Protein AF-A0A536S7Z7-F1 (afdb_monomer)

Radius of gyration: 18.06 Å; Cα contacts (8 Å, |Δi|>4): 183; chains: 1; bounding box: 43×33×50 Å

Solvent-accessible surface area (backbone atoms only — not comparable to full-atom values): 8817 Å² total; per-residue (Å²): 105,69,71,64,72,68,42,60,47,74,73,88,85,50,74,39,74,58,98,65,88,82,80,83,69,94,58,90,42,50,72,51,43,51,52,21,54,40,56,20,14,36,53,47,6,50,50,94,92,51,68,38,25,24,25,55,29,30,61,76,46,47,65,63,20,47,52,46,23,54,51,42,47,53,50,39,38,77,73,68,29,58,71,86,63,43,73,59,65,67,63,50,57,60,59,29,69,76,33,80,51,48,23,71,66,28,49,39,49,73,73,48,36,56,72,73,91,54,65,61,54,51,52,52,53,55,30,49,78,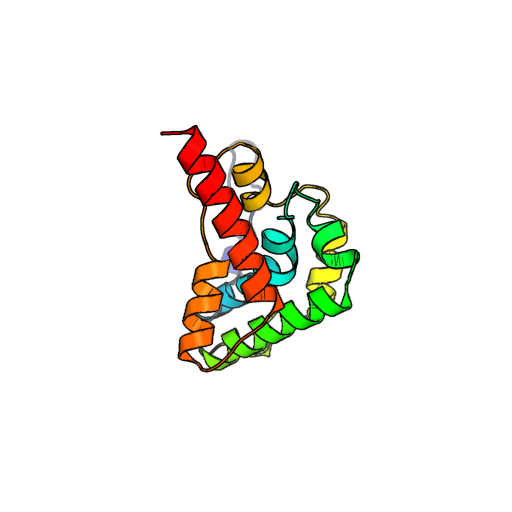71,77,44,85,51,71,68,57,53,51,43,40,52,44,54,50,53,49,31,53,54,22,40,66,72,74,106

Sequence (156 aa):
ESDIEASRFDTGSGKIELPVKLKVHDSIFVPLAKWAMLLAGNYRCVLKDGVRPIKDAVHTDIEASRAVYNWVVKLCVSLGADEKDMVPFEKYANAALSLLTPSSAARALANGAPNIERTDRLVQTIAAQKGMRSDEVDRTVALVDGWLEKNRKKAA

pLDDT: mean 94.6, std 5.61, range [73.81, 98.62]

Foldseek 3Di:
DVVLQVDWDCPVVDTHGDPDDDDDDPDPLLVLLVLLLCLLFQLLQQDQVAGAFSLCSCPVCVVSSQVSSVLSLVLSVVVPDDNVSHDDVVVSNVVSNPRHDHHPLRVCLVVLNLDDDPSLVVSQVSCVVVVHDDPSSVVSNVSSVVSNVVSVVVVD

Mean predicted aligned error: 4.9 Å

Nearest PDB structures (foldseek):
  5ayv-assembly1_A  TM=7.651E-01  e=2.292E-01  Thermococcus kodakarensis KOD1
  5hws-assembly1_D  TM=7.594E-01  e=2.292E-01  Thermococcus kodakarensis KOD1
  8wl1-assembly1_A-2  TM=7.448E-01  e=6.163E-01  Levilactobacillus brevis
  8ix9-assembly1_B  TM=7.420E-01  e=7.995E-01  Pseudomonas aeruginosa
  5iix-assembly1_A  TM=2.594E-01  e=5.210E+00  Equus caballus

Structure (mmCIF, N/CA/C/O backbone):
data_AF-A0A536S7Z7-F1
#
_entry.id   AF-A0A536S7Z7-F1
#
loop_
_atom_site.group_PDB
_atom_site.id
_atom_site.type_symbol
_atom_site.label_atom_id
_atom_site.label_alt_id
_atom_site.label_comp_id
_atom_site.label_asym_id
_atom_site.label_entity_id
_atom_site.label_seq_id
_atom_site.pdbx_PDB_ins_code
_atom_site.Cartn_x
_atom_site.Cartn_y
_atom_site.Cartn_z
_atom_site.occupancy
_atom_site.B_iso_or_equiv
_atom_site.auth_seq_id
_atom_site.auth_comp_id
_atom_site.auth_asym_id
_atom_site.auth_atom_id
_atom_site.pdbx_PDB_model_num
ATOM 1 N N . GLU A 1 1 ? -11.285 0.153 27.023 1.00 73.81 1 GLU A N 1
ATOM 2 C CA . GLU A 1 1 ? -10.699 1.245 26.208 1.00 73.81 1 GLU A CA 1
ATOM 3 C C . GLU A 1 1 ? -10.316 2.449 27.070 1.00 73.81 1 GLU A C 1
ATOM 5 O O . GLU A 1 1 ? -9.175 2.880 26.986 1.00 73.81 1 GLU A O 1
ATOM 10 N N . SER A 1 2 ? -11.190 2.923 27.967 1.00 83.25 2 SER A N 1
ATOM 11 C CA . SER A 1 2 ? -10.923 4.077 28.846 1.00 83.25 2 SER A CA 1
ATOM 12 C C . SER A 1 2 ? -9.632 3.977 29.668 1.00 83.25 2 SER A C 1
ATOM 14 O O . SER A 1 2 ? -8.887 4.949 29.743 1.00 83.25 2 SER A O 1
ATOM 16 N N . ASP A 1 3 ? -9.309 2.802 30.216 1.00 85.06 3 ASP A N 1
ATOM 17 C CA . ASP A 1 3 ? -8.073 2.606 30.995 1.00 85.06 3 ASP A CA 1
ATOM 18 C C . ASP A 1 3 ? -6.805 2.764 30.142 1.00 85.06 3 ASP A C 1
ATOM 20 O O . ASP A 1 3 ? -5.773 3.237 30.616 1.00 85.06 3 ASP A O 1
ATOM 24 N N . ILE A 1 4 ? -6.888 2.402 28.859 1.00 84.56 4 ILE A N 1
ATOM 25 C CA . ILE A 1 4 ? -5.787 2.526 27.900 1.00 84.56 4 ILE A CA 1
ATOM 26 C C . ILE A 1 4 ? -5.572 4.001 27.544 1.00 84.56 4 ILE A C 1
ATOM 28 O O . ILE A 1 4 ? -4.437 4.472 27.548 1.00 84.56 4 ILE A O 1
ATOM 32 N N . GLU A 1 5 ? -6.649 4.748 27.287 1.00 84.25 5 GLU A N 1
ATOM 33 C CA . GLU A 1 5 ? -6.581 6.187 26.984 1.00 84.25 5 GLU A CA 1
ATOM 34 C C . GLU A 1 5 ? -6.158 7.030 28.200 1.00 84.25 5 GLU A C 1
ATOM 36 O O . GLU A 1 5 ? -5.478 8.053 28.065 1.00 84.25 5 GLU A O 1
ATOM 41 N N . ALA A 1 6 ? -6.518 6.591 29.408 1.00 89.62 6 ALA A N 1
ATOM 42 C CA . ALA A 1 6 ? -6.102 7.214 30.661 1.00 89.62 6 ALA A CA 1
ATOM 43 C C . ALA A 1 6 ? -4.648 6.888 31.045 1.00 89.62 6 ALA A C 1
ATOM 45 O O . ALA A 1 6 ? -4.093 7.539 31.934 1.00 89.62 6 ALA A O 1
ATOM 46 N N . SER A 1 7 ? -4.013 5.919 30.377 1.00 90.06 7 SER A N 1
ATOM 47 C CA . SER A 1 7 ? -2.646 5.507 30.683 1.00 90.06 7 SER A CA 1
ATOM 48 C C . SER A 1 7 ? -1.656 6.655 30.480 1.00 90.06 7 SER A C 1
ATOM 50 O O . SER A 1 7 ? -1.735 7.428 29.518 1.00 90.06 7 SER A O 1
ATOM 52 N N . ARG A 1 8 ? -0.724 6.797 31.423 1.00 93.06 8 ARG A N 1
ATOM 53 C CA . ARG A 1 8 ? 0.323 7.821 31.402 1.00 93.06 8 ARG A CA 1
ATOM 54 C C . ARG A 1 8 ? 1.664 7.185 31.716 1.00 93.06 8 ARG A C 1
ATOM 56 O O . ARG A 1 8 ? 1.756 6.355 32.618 1.00 93.06 8 ARG A O 1
ATOM 63 N N . PHE A 1 9 ? 2.696 7.613 30.999 1.00 92.25 9 PHE A N 1
ATOM 64 C CA . PHE A 1 9 ? 4.069 7.192 31.251 1.00 92.25 9 PHE A CA 1
ATOM 65 C C . PHE A 1 9 ? 4.768 8.221 32.138 1.00 92.25 9 PHE A C 1
ATOM 67 O O . PHE A 1 9 ? 4.719 9.415 31.845 1.00 92.25 9 PHE A O 1
ATOM 74 N N . ASP A 1 10 ? 5.383 7.769 33.229 1.00 94.31 10 ASP A N 1
ATOM 75 C CA . ASP A 1 10 ? 6.165 8.626 34.120 1.00 94.31 10 ASP A CA 1
ATOM 76 C C . ASP A 1 10 ? 7.618 8.677 33.640 1.00 94.31 10 ASP A C 1
ATOM 78 O O . ASP A 1 10 ? 8.309 7.659 33.606 1.00 94.31 10 ASP A O 1
ATOM 82 N N . THR A 1 11 ? 8.077 9.861 33.241 1.00 93.31 11 THR A N 1
ATOM 83 C CA . THR A 1 11 ? 9.442 10.082 32.746 1.00 93.31 11 THR A CA 1
ATOM 84 C C . THR A 1 11 ? 10.431 10.437 33.860 1.00 93.31 11 THR A C 1
ATOM 86 O O . THR A 1 11 ? 11.585 10.747 33.568 1.00 93.31 11 THR A O 1
ATOM 89 N N . GLY A 1 12 ? 9.988 10.485 35.122 1.00 93.81 12 GLY A N 1
ATOM 90 C CA . GLY A 1 12 ? 10.738 11.045 36.252 1.00 93.81 12 GLY A CA 1
ATOM 91 C C . GLY A 1 12 ? 10.691 12.579 36.329 1.00 93.81 12 GLY A C 1
ATOM 92 O O . GLY A 1 12 ? 10.947 13.149 37.385 1.00 93.81 12 GLY A O 1
ATOM 93 N N . SER A 1 13 ? 10.317 13.256 35.238 1.00 92.25 13 SER A N 1
ATOM 94 C CA . SER A 1 13 ? 10.054 14.703 35.176 1.00 92.25 13 SER A CA 1
ATOM 95 C C . SER A 1 13 ? 8.560 15.047 35.126 1.00 92.25 13 SER A C 1
ATOM 97 O O . SER A 1 13 ? 8.194 16.220 35.198 1.00 92.25 13 SER A O 1
ATOM 99 N N . GLY A 1 14 ? 7.695 14.039 35.003 1.00 93.44 14 GLY A N 1
ATOM 100 C CA . GLY A 1 14 ? 6.248 14.190 34.951 1.00 93.44 14 GLY A CA 1
ATOM 101 C C . GLY A 1 14 ? 5.567 13.030 34.228 1.00 93.44 14 GLY A C 1
ATOM 102 O O . GLY A 1 14 ? 6.205 12.195 33.589 1.00 93.44 14 GLY A O 1
ATOM 103 N N . LYS A 1 15 ? 4.236 12.991 34.321 1.00 95.19 15 LYS A N 1
ATOM 104 C CA . LYS A 1 15 ? 3.407 12.013 33.610 1.00 95.19 15 LYS A CA 1
ATOM 105 C C . LYS A 1 15 ? 2.996 12.564 32.247 1.00 95.19 15 LYS A C 1
ATOM 107 O O . LYS A 1 15 ? 2.335 13.598 32.185 1.00 95.19 15 LYS A O 1
ATOM 112 N N . ILE A 1 16 ? 3.340 11.856 31.175 1.00 92.88 16 ILE A N 1
ATOM 113 C CA . ILE A 1 16 ? 2.983 12.212 29.794 1.00 92.88 16 ILE A CA 1
ATOM 114 C C . ILE A 1 16 ? 1.955 11.238 29.209 1.00 92.88 16 ILE A C 1
ATOM 116 O O . ILE A 1 16 ? 1.836 10.095 29.656 1.00 92.88 16 ILE A O 1
ATOM 120 N N . GLU A 1 17 ? 1.200 11.688 28.204 1.00 91.12 17 GLU A N 1
ATOM 121 C CA . GLU A 1 17 ? 0.389 10.796 27.366 1.00 91.12 17 GLU A CA 1
ATOM 122 C C . GLU A 1 17 ? 1.302 9.841 26.586 1.00 91.12 17 GLU A C 1
ATOM 124 O O . GLU A 1 17 ? 2.412 10.208 26.188 1.00 91.12 17 GLU A O 1
ATOM 129 N N . LEU A 1 18 ? 0.847 8.606 26.370 1.00 88.12 18 LEU A N 1
ATOM 130 C CA . LEU A 1 18 ? 1.566 7.680 25.505 1.00 88.12 18 LEU A CA 1
ATOM 131 C C . LEU A 1 18 ? 1.600 8.237 24.071 1.00 88.12 18 LEU A C 1
ATOM 133 O O . LEU A 1 18 ? 0.571 8.687 23.568 1.00 88.12 18 LEU A O 1
ATOM 137 N N . PRO A 1 19 ? 2.737 8.152 23.354 1.00 84.38 19 PRO A N 1
ATOM 138 C CA . PRO A 1 19 ? 2.861 8.680 21.992 1.00 84.38 19 PRO A CA 1
ATOM 139 C C . PRO A 1 19 ? 2.111 7.834 20.944 1.00 84.38 19 PRO A C 1
ATOM 141 O O . PRO A 1 19 ? 2.327 7.982 19.742 1.00 84.38 19 PRO A O 1
A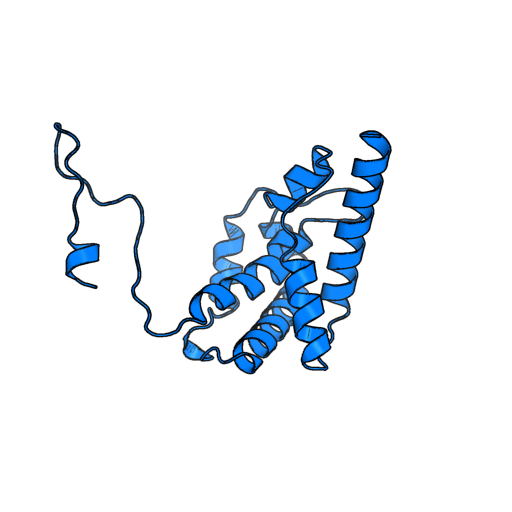TOM 144 N N . VAL A 1 20 ? 1.253 6.914 21.387 1.00 83.19 20 VAL A N 1
ATOM 145 C CA . VAL A 1 20 ? 0.486 5.992 20.556 1.00 83.19 20 VAL A CA 1
ATOM 146 C C . VAL A 1 20 ? -0.942 5.901 21.078 1.00 83.19 20 VAL A C 1
ATOM 148 O O . VAL A 1 20 ? -1.175 5.817 22.281 1.00 83.19 20 VAL A O 1
ATOM 151 N N . LYS A 1 21 ? -1.905 5.870 20.154 1.00 78.62 21 LYS A N 1
ATOM 152 C CA . LYS A 1 21 ? -3.305 5.584 20.470 1.00 78.62 21 LYS A CA 1
ATOM 153 C C . LYS A 1 21 ? -3.566 4.111 20.220 1.00 78.62 21 LYS A C 1
ATOM 155 O O . LYS A 1 21 ? -3.539 3.660 19.077 1.00 78.62 21 LYS A O 1
ATOM 160 N N . LEU A 1 22 ? -3.802 3.371 21.291 1.00 81.94 22 LEU A N 1
ATOM 161 C CA . LEU A 1 22 ? -4.197 1.973 21.221 1.00 81.94 22 LEU A CA 1
ATOM 162 C C . LEU A 1 22 ? -5.724 1.910 21.164 1.00 81.94 22 LEU A C 1
ATOM 164 O O . LEU A 1 22 ? -6.405 2.410 22.056 1.00 81.94 22 LEU A O 1
ATOM 168 N N . LYS A 1 23 ? -6.249 1.317 20.093 1.00 79.00 23 LYS A N 1
ATOM 169 C CA . LYS A 1 23 ? -7.683 1.123 19.880 1.00 79.00 23 LYS A CA 1
ATOM 170 C C . LYS A 1 23 ? -8.012 -0.356 19.982 1.00 79.00 23 LYS A C 1
ATOM 172 O O . LYS A 1 23 ? -7.350 -1.180 19.353 1.00 79.00 23 LYS A O 1
ATOM 177 N N . VAL A 1 24 ? -8.989 -0.678 20.827 1.00 83.12 24 VAL A N 1
ATOM 178 C CA . VAL A 1 24 ? -9.448 -2.054 21.032 1.00 83.12 24 VAL A CA 1
ATOM 179 C C . VAL A 1 24 ? -10.534 -2.337 20.010 1.00 83.12 24 VAL A C 1
ATOM 181 O O . VAL A 1 24 ? -11.465 -1.551 19.863 1.00 83.12 24 VAL A O 1
ATOM 184 N N . HIS A 1 25 ? -10.397 -3.452 19.304 1.00 78.69 25 HIS A N 1
ATOM 185 C CA . HIS A 1 25 ? -11.365 -3.901 18.319 1.00 78.69 25 HIS A CA 1
ATOM 186 C C . HIS A 1 25 ? -11.666 -5.379 18.547 1.00 78.69 25 HIS A C 1
ATOM 188 O O . HIS A 1 25 ? -10.743 -6.167 18.746 1.00 78.69 25 HIS A O 1
ATOM 194 N N . ASP A 1 26 ? -12.943 -5.749 18.465 1.00 80.81 26 ASP A N 1
ATOM 195 C CA . ASP A 1 26 ? -13.381 -7.147 18.590 1.00 80.81 26 ASP A CA 1
ATOM 196 C C . ASP A 1 26 ? -13.109 -7.956 17.309 1.00 80.81 26 ASP A C 1
ATOM 198 O O . ASP A 1 26 ? -13.033 -9.183 17.324 1.00 80.81 26 ASP A O 1
ATOM 202 N N . SER A 1 27 ? -12.947 -7.263 16.179 1.00 81.94 27 SER A N 1
ATOM 203 C CA . SER A 1 27 ? -12.713 -7.856 14.866 1.00 81.94 27 SER A CA 1
ATOM 204 C C . SER A 1 27 ? -11.223 -8.105 14.621 1.00 81.94 27 SER A C 1
ATOM 206 O O . SER A 1 27 ? -10.402 -7.185 14.622 1.00 81.94 27 SER A O 1
ATOM 208 N N . ILE A 1 28 ? -10.870 -9.358 14.319 1.00 84.56 28 ILE A N 1
ATOM 209 C CA . ILE A 1 28 ? -9.507 -9.744 13.910 1.00 84.56 28 ILE A CA 1
ATOM 210 C C . ILE A 1 28 ? -9.129 -9.213 12.520 1.00 84.56 28 ILE A C 1
ATOM 212 O O . ILE A 1 28 ? -7.968 -9.287 12.120 1.00 84.56 28 ILE A O 1
ATOM 216 N N . PHE A 1 29 ? -10.105 -8.695 11.770 1.00 84.25 29 PHE A N 1
ATOM 217 C CA . PHE A 1 29 ? -9.940 -8.250 10.390 1.00 84.25 29 PHE A CA 1
ATOM 218 C C . PHE A 1 29 ? -9.625 -6.757 10.269 1.00 84.25 29 PHE A C 1
ATOM 220 O O . PHE A 1 29 ? -9.290 -6.300 9.179 1.00 84.25 29 PHE A O 1
ATOM 227 N N . VAL A 1 30 ? -9.646 -5.998 11.371 1.00 79.81 30 VAL A N 1
ATOM 228 C CA . VAL A 1 30 ? -9.288 -4.566 11.380 1.00 79.81 30 VAL A CA 1
ATOM 229 C C . VAL A 1 30 ? -7.913 -4.280 10.757 1.00 79.81 30 VAL A C 1
ATOM 231 O O . VAL A 1 30 ? -7.806 -3.326 9.981 1.00 79.81 30 VAL A O 1
ATOM 234 N N . PRO A 1 31 ? -6.857 -5.096 10.973 1.00 83.56 31 PRO A N 1
ATOM 235 C CA . PRO A 1 31 ? -5.581 -4.893 10.287 1.00 83.56 31 PRO A CA 1
ATOM 236 C C . PRO A 1 31 ? -5.681 -4.946 8.751 1.00 83.56 31 PRO A C 1
ATOM 238 O O . PRO A 1 31 ? -4.880 -4.300 8.069 1.00 83.56 31 PRO A O 1
ATOM 241 N N . LEU A 1 32 ? -6.677 -5.645 8.188 1.00 85.81 32 LEU A N 1
ATOM 242 C CA . LEU A 1 32 ? -6.887 -5.727 6.737 1.00 85.81 32 LEU A CA 1
ATOM 243 C C . LEU A 1 32 ? -7.309 -4.386 6.123 1.00 85.81 32 LEU A C 1
ATOM 245 O O . LEU A 1 32 ? -7.050 -4.156 4.940 1.00 85.81 32 LEU A O 1
ATOM 249 N N . ALA A 1 33 ? -7.867 -3.455 6.906 1.00 81.81 33 ALA A N 1
ATOM 250 C CA . ALA A 1 33 ? -8.156 -2.097 6.438 1.00 81.81 33 ALA A CA 1
ATOM 251 C C . ALA A 1 33 ? -6.897 -1.387 5.911 1.00 81.81 33 ALA A C 1
ATOM 253 O O . ALA A 1 33 ? -6.965 -0.534 5.020 1.00 81.81 33 ALA A O 1
ATOM 254 N N . LYS A 1 34 ? -5.715 -1.781 6.408 1.00 91.00 34 LYS A N 1
ATOM 255 C CA . LYS A 1 34 ? -4.445 -1.213 5.965 1.00 91.00 34 LYS A CA 1
ATOM 256 C C . LYS A 1 34 ? -4.063 -1.635 4.547 1.00 91.00 34 LYS A C 1
ATOM 258 O O . LYS A 1 34 ? -3.396 -0.859 3.861 1.00 91.00 34 LYS A O 1
ATOM 263 N N . TRP A 1 35 ? -4.496 -2.811 4.082 1.00 96.44 35 TRP A N 1
ATOM 264 C CA . TRP A 1 35 ? -4.152 -3.319 2.749 1.00 96.44 35 TRP A CA 1
ATOM 265 C C . TRP A 1 35 ? -4.623 -2.378 1.643 1.00 96.44 35 TRP A C 1
ATOM 267 O O . TRP A 1 35 ? -3.851 -2.073 0.734 1.00 96.44 35 TRP A O 1
ATOM 277 N N . ALA A 1 36 ? -5.840 -1.840 1.760 1.00 96.38 36 ALA A N 1
ATOM 278 C CA . ALA A 1 36 ? -6.390 -0.915 0.773 1.00 96.38 36 ALA A CA 1
ATOM 279 C C . ALA A 1 36 ? -5.522 0.347 0.624 1.00 96.38 36 ALA A C 1
ATOM 281 O O . ALA A 1 36 ? -5.201 0.756 -0.490 1.00 96.38 36 ALA A O 1
ATOM 282 N N . MET A 1 37 ? -5.045 0.910 1.741 1.00 95.94 37 MET A N 1
ATOM 283 C CA . MET A 1 37 ? -4.133 2.063 1.733 1.00 95.94 37 MET A CA 1
ATOM 284 C C . MET A 1 37 ? -2.767 1.716 1.119 1.00 95.94 37 MET A C 1
ATOM 286 O O . MET A 1 37 ? -2.206 2.498 0.350 1.00 95.94 37 MET A O 1
ATOM 290 N N . LEU A 1 38 ? -2.210 0.548 1.462 1.00 97.38 38 LEU A N 1
ATOM 291 C CA . LEU A 1 38 ? -0.895 0.130 0.973 1.00 97.38 38 LEU A CA 1
ATOM 292 C C . LEU A 1 38 ? -0.894 -0.068 -0.546 1.00 97.38 38 LEU A C 1
ATOM 294 O O . LEU A 1 38 ? 0.043 0.365 -1.218 1.00 97.38 38 LEU A O 1
ATOM 298 N N . LEU A 1 39 ? -1.939 -0.684 -1.096 1.00 98.25 39 LEU A N 1
ATOM 299 C CA . LEU A 1 39 ? -2.038 -0.945 -2.531 1.00 98.25 39 LEU A CA 1
ATOM 300 C C . LEU A 1 39 ? -2.446 0.304 -3.321 1.00 98.25 39 LEU A C 1
ATOM 302 O O . LEU A 1 39 ? -1.891 0.548 -4.390 1.00 98.25 39 LEU A O 1
ATOM 306 N N . ALA A 1 40 ? -3.352 1.132 -2.794 1.00 97.69 40 ALA A N 1
ATOM 307 C CA . ALA A 1 40 ? -3.784 2.350 -3.480 1.00 97.69 40 ALA A CA 1
ATOM 308 C C . ALA A 1 40 ? -2.707 3.455 -3.505 1.00 97.69 40 ALA A C 1
ATOM 310 O O . ALA A 1 40 ? -2.706 4.262 -4.438 1.00 97.69 40 ALA A O 1
ATOM 311 N N . GLY A 1 41 ? -1.774 3.478 -2.541 1.00 97.50 41 GLY A N 1
ATOM 312 C CA . GLY A 1 41 ? -0.687 4.466 -2.499 1.00 97.50 41 GLY A CA 1
ATOM 313 C C . GLY A 1 41 ? 0.718 3.888 -2.373 1.00 97.50 41 GLY A C 1
ATOM 314 O O . GLY A 1 41 ? 1.537 4.105 -3.264 1.00 97.50 41 GLY A O 1
ATOM 315 N N . ASN A 1 42 ? 1.038 3.179 -1.283 1.00 97.88 42 ASN A N 1
A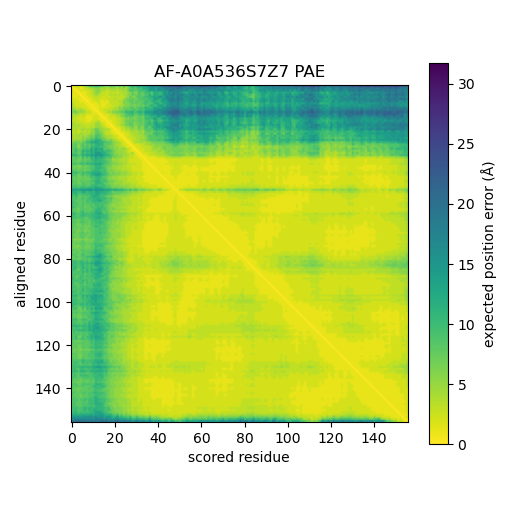TOM 316 C CA . ASN A 1 42 ? 2.429 2.825 -0.963 1.00 97.88 42 ASN A CA 1
ATOM 317 C C . ASN A 1 42 ? 3.134 2.042 -2.078 1.00 97.88 42 ASN A C 1
ATOM 319 O O . ASN A 1 42 ? 4.248 2.411 -2.451 1.00 97.88 42 ASN A O 1
ATOM 323 N N . TYR A 1 43 ? 2.512 0.992 -2.614 1.00 98.31 43 TYR A N 1
ATOM 324 C CA . TYR A 1 43 ? 3.105 0.206 -3.701 1.00 98.31 43 TYR A CA 1
ATOM 325 C C . TYR A 1 43 ? 2.995 0.912 -5.060 1.00 98.31 43 TYR A C 1
ATOM 327 O O . TYR A 1 43 ? 3.907 0.809 -5.875 1.00 98.31 43 TYR A O 1
ATOM 335 N N . ARG A 1 44 ? 1.977 1.760 -5.263 1.00 97.88 44 ARG A N 1
ATOM 336 C CA . ARG A 1 44 ? 1.860 2.643 -6.442 1.00 97.88 44 ARG A CA 1
ATOM 337 C C . ARG A 1 44 ? 2.861 3.805 -6.459 1.00 97.88 44 ARG A C 1
ATOM 339 O O . ARG A 1 44 ? 2.877 4.584 -7.416 1.00 97.88 44 ARG A O 1
ATOM 346 N N . CYS A 1 45 ? 3.706 3.927 -5.434 1.00 98.44 45 CYS A N 1
ATOM 347 C CA . CYS A 1 45 ? 4.893 4.783 -5.465 1.00 98.44 45 CYS A CA 1
ATOM 348 C C . CYS A 1 45 ? 5.981 4.235 -6.397 1.00 98.44 45 CYS A C 1
ATOM 350 O O . CYS A 1 45 ? 6.840 5.007 -6.810 1.00 98.44 45 CYS A O 1
ATOM 352 N N . VAL A 1 46 ? 5.969 2.932 -6.697 1.00 98.31 46 VAL A N 1
ATOM 353 C CA . VAL A 1 46 ? 6.948 2.278 -7.572 1.00 98.31 46 VAL A CA 1
ATOM 354 C C . VAL A 1 46 ? 6.536 2.487 -9.026 1.00 98.31 46 VAL A C 1
ATOM 356 O O . VAL A 1 46 ? 5.445 2.096 -9.434 1.00 98.31 46 VAL A O 1
ATOM 359 N N . LEU A 1 47 ? 7.408 3.119 -9.807 1.00 97.62 47 LEU A N 1
ATOM 360 C CA . LEU A 1 47 ? 7.268 3.289 -11.252 1.00 97.62 47 LEU A CA 1
ATOM 361 C C . LEU A 1 47 ? 8.309 2.418 -11.960 1.00 97.62 47 LEU A C 1
ATOM 363 O O . LEU A 1 47 ? 9.198 1.857 -11.323 1.00 97.62 47 LEU A O 1
ATOM 367 N N . LYS A 1 48 ? 8.230 2.325 -13.289 1.00 96.19 48 LYS A N 1
ATOM 368 C CA . LYS A 1 48 ? 9.189 1.542 -14.083 1.00 96.19 48 LYS A CA 1
ATOM 369 C C . LYS A 1 48 ? 10.641 1.972 -13.835 1.00 96.19 48 LYS A C 1
ATOM 371 O O . LYS A 1 48 ? 11.489 1.129 -13.570 1.00 96.19 48 LYS A O 1
ATOM 376 N N . ASP A 1 49 ? 10.889 3.281 -13.863 1.00 91.62 49 ASP A N 1
ATOM 377 C CA . ASP A 1 49 ? 12.242 3.852 -13.848 1.00 91.62 49 ASP A CA 1
ATOM 378 C C . ASP A 1 49 ? 12.492 4.796 -12.658 1.00 91.62 49 ASP A C 1
ATOM 380 O O . ASP A 1 49 ? 13.490 5.509 -12.617 1.00 91.62 49 ASP A O 1
ATOM 384 N N . GLY A 1 50 ? 11.601 4.809 -11.664 1.00 96.94 50 GLY A N 1
ATOM 385 C CA . GLY A 1 50 ? 11.741 5.689 -10.509 1.00 96.94 50 GLY A CA 1
ATOM 386 C C . GLY A 1 50 ? 10.711 5.438 -9.419 1.00 96.94 50 GLY A C 1
ATOM 387 O O . GLY A 1 50 ? 9.944 4.475 -9.460 1.00 96.94 50 GLY A O 1
ATOM 388 N N . VAL A 1 51 ? 10.696 6.334 -8.437 1.00 98.25 51 VAL A N 1
ATOM 389 C CA . VAL A 1 51 ? 9.716 6.332 -7.351 1.00 98.25 51 VAL A CA 1
ATOM 390 C C . VAL A 1 51 ? 9.107 7.716 -7.191 1.00 98.25 51 VAL A C 1
ATOM 392 O O . VAL A 1 51 ? 9.739 8.716 -7.524 1.00 98.25 51 VAL A O 1
ATOM 395 N N . ARG A 1 52 ? 7.888 7.778 -6.660 1.00 98.25 52 ARG A N 1
ATOM 396 C CA . ARG A 1 52 ? 7.172 9.034 -6.397 1.00 98.25 52 ARG A CA 1
ATOM 397 C C . ARG A 1 52 ? 6.650 9.109 -4.959 1.00 98.25 52 ARG A C 1
ATOM 399 O O . ARG A 1 52 ? 6.486 8.059 -4.333 1.00 98.25 52 ARG A O 1
ATOM 406 N N . PRO A 1 53 ? 6.382 10.314 -4.427 1.00 98.62 53 PRO A N 1
ATOM 407 C CA . PRO A 1 53 ? 5.675 10.500 -3.162 1.00 98.62 53 PRO A CA 1
ATOM 408 C C . PRO A 1 53 ? 4.331 9.766 -3.092 1.00 98.62 53 PRO A C 1
ATOM 410 O O . PRO A 1 53 ? 3.654 9.599 -4.107 1.00 98.62 53 PRO A O 1
ATOM 413 N N . ILE A 1 54 ? 3.905 9.379 -1.883 1.00 98.56 54 ILE A N 1
ATOM 414 C CA . ILE A 1 54 ? 2.594 8.734 -1.681 1.00 98.56 54 ILE A CA 1
ATOM 415 C C . ILE A 1 54 ? 1.455 9.685 -2.066 1.00 98.56 54 ILE A C 1
ATOM 417 O O . ILE A 1 54 ? 0.497 9.241 -2.697 1.00 98.56 54 ILE A O 1
ATOM 421 N N . LYS A 1 55 ? 1.574 10.984 -1.749 1.00 98.62 55 LYS A N 1
ATOM 422 C CA . LYS A 1 55 ? 0.629 12.013 -2.208 1.00 98.62 55 LYS A CA 1
ATOM 423 C C . LYS A 1 55 ? 0.394 11.900 -3.713 1.00 98.62 55 LYS A C 1
ATOM 425 O O . LYS A 1 55 ? -0.745 11.760 -4.143 1.00 98.62 55 LYS A O 1
ATOM 430 N N . ASP A 1 56 ? 1.468 11.897 -4.495 1.00 98.56 56 ASP A N 1
ATOM 431 C CA . ASP A 1 56 ? 1.384 11.865 -5.955 1.00 98.56 56 ASP A CA 1
ATOM 432 C C . ASP A 1 56 ? 0.874 10.510 -6.450 1.00 98.56 56 ASP A C 1
ATOM 434 O O . ASP A 1 56 ? 0.108 10.455 -7.413 1.00 98.56 56 ASP A O 1
ATOM 438 N N . ALA A 1 57 ? 1.235 9.416 -5.770 1.00 98.19 57 ALA A N 1
ATOM 439 C CA . ALA A 1 57 ? 0.697 8.094 -6.069 1.00 98.19 57 ALA A CA 1
ATOM 440 C C . ALA A 1 57 ? -0.827 8.032 -5.935 1.00 98.19 57 ALA A C 1
ATOM 442 O O . ALA A 1 57 ? -1.475 7.421 -6.782 1.00 98.19 57 ALA A O 1
ATOM 443 N N . VAL A 1 58 ? -1.387 8.693 -4.919 1.00 98.50 58 VAL A N 1
ATOM 444 C CA . VAL A 1 58 ? -2.832 8.725 -4.670 1.00 98.50 58 VAL A CA 1
ATOM 445 C C . VAL A 1 58 ? -3.548 9.760 -5.544 1.00 98.50 58 VAL A C 1
ATOM 447 O O . VAL A 1 58 ? -4.624 9.470 -6.060 1.00 98.50 58 VAL A O 1
ATOM 450 N N . HIS A 1 59 ? -2.977 10.952 -5.731 1.00 98.56 59 HIS A N 1
ATOM 451 C CA . HIS A 1 59 ? -3.704 12.104 -6.289 1.00 98.56 59 HIS A CA 1
ATOM 452 C C . HIS A 1 59 ? -3.475 12.371 -7.781 1.00 98.56 59 HIS A C 1
ATOM 454 O O . HIS A 1 59 ? -4.291 13.063 -8.377 1.00 98.56 59 HIS A O 1
ATOM 460 N N . THR A 1 60 ? -2.427 11.822 -8.413 1.00 97.69 60 THR A N 1
ATOM 461 C CA . THR A 1 60 ? -2.215 12.011 -9.872 1.00 97.69 60 THR A CA 1
ATOM 462 C C . THR A 1 60 ? -3.360 11.411 -10.693 1.00 97.69 60 THR A C 1
ATOM 464 O O . THR A 1 60 ? -3.756 11.963 -11.711 1.00 97.69 60 THR A O 1
ATOM 467 N N . ASP A 1 61 ? -3.881 10.273 -10.237 1.00 97.62 61 ASP A N 1
ATOM 468 C CA . ASP A 1 61 ? -5.062 9.618 -10.792 1.00 97.62 61 ASP A CA 1
ATOM 469 C C . ASP A 1 61 ? -5.877 9.072 -9.621 1.00 97.62 61 ASP A C 1
ATOM 471 O O . ASP A 1 61 ? -5.663 7.949 -9.143 1.00 97.62 61 ASP A O 1
ATOM 475 N N . ILE A 1 62 ? -6.736 9.942 -9.090 1.00 98.12 62 ILE A N 1
ATOM 476 C CA . ILE A 1 62 ? -7.506 9.666 -7.880 1.00 98.12 62 ILE A CA 1
ATOM 477 C C . ILE A 1 62 ? -8.575 8.599 -8.102 1.00 98.12 62 ILE A C 1
ATOM 479 O O . ILE A 1 62 ? -8.865 7.835 -7.182 1.00 98.12 62 ILE A O 1
ATOM 483 N N . GLU A 1 63 ? -9.093 8.479 -9.323 1.00 98.31 63 GLU A N 1
ATOM 484 C CA . GLU A 1 63 ? -10.099 7.476 -9.659 1.00 98.31 63 GLU A CA 1
ATOM 485 C C . GLU A 1 63 ? -9.473 6.086 -9.779 1.00 98.31 63 GLU A C 1
ATOM 487 O O . GLU A 1 63 ? -10.016 5.130 -9.223 1.00 98.31 63 GLU A O 1
ATOM 492 N N . ALA A 1 64 ? -8.271 5.958 -10.354 1.00 97.19 64 ALA A N 1
ATOM 493 C CA . ALA A 1 64 ? -7.527 4.699 -10.283 1.00 97.19 64 ALA A CA 1
ATOM 494 C C . ALA A 1 64 ? -7.173 4.324 -8.833 1.00 97.19 64 ALA A C 1
ATOM 496 O O . ALA A 1 64 ? -7.282 3.158 -8.444 1.00 97.19 64 ALA A O 1
ATOM 497 N N . SER A 1 65 ? -6.784 5.300 -8.002 1.00 98.25 65 SER A N 1
ATOM 498 C CA . SER A 1 65 ? -6.529 5.072 -6.570 1.00 98.25 65 SER A CA 1
ATOM 499 C C . SER A 1 65 ? -7.772 4.558 -5.847 1.00 98.25 65 SER A C 1
ATOM 501 O O . SER A 1 65 ? -7.687 3.588 -5.094 1.00 98.25 65 SER A O 1
ATOM 503 N N . ARG A 1 66 ? -8.923 5.187 -6.101 1.00 98.56 66 ARG A N 1
ATOM 504 C CA . ARG A 1 66 ? -10.227 4.814 -5.550 1.00 98.56 66 ARG A CA 1
ATOM 505 C C . ARG A 1 66 ? -10.648 3.419 -6.002 1.00 98.56 66 ARG A C 1
ATOM 507 O O . ARG A 1 66 ? -11.103 2.629 -5.178 1.00 98.56 66 ARG A O 1
ATOM 514 N N . ALA A 1 67 ? -10.463 3.097 -7.280 1.00 98.44 67 ALA A N 1
ATOM 515 C CA . ALA A 1 67 ? -10.785 1.787 -7.836 1.00 98.44 67 ALA A CA 1
ATOM 516 C C . ALA A 1 67 ? -9.968 0.673 -7.164 1.00 98.44 67 ALA A C 1
ATOM 518 O O . ALA A 1 67 ? -10.549 -0.302 -6.686 1.00 98.44 67 ALA A O 1
ATOM 519 N N . VAL A 1 68 ? -8.645 0.850 -7.046 1.00 98.38 68 VAL A N 1
ATOM 520 C CA . VAL A 1 68 ? -7.771 -0.100 -6.332 1.00 98.38 68 VAL A CA 1
ATOM 521 C C . VAL A 1 68 ? -8.182 -0.211 -4.867 1.00 98.38 68 VAL A C 1
ATOM 523 O O . VAL A 1 68 ? -8.343 -1.320 -4.363 1.00 98.38 68 VAL A O 1
ATOM 526 N N . TYR A 1 69 ? -8.401 0.918 -4.188 1.00 98.25 69 TYR A N 1
ATOM 527 C CA . TYR A 1 69 ? -8.798 0.934 -2.782 1.00 98.25 69 TYR A CA 1
ATOM 528 C C . TYR A 1 69 ? -10.077 0.126 -2.549 1.00 98.25 69 TYR A C 1
ATOM 530 O O . TYR A 1 69 ? -10.087 -0.805 -1.745 1.00 98.25 69 TYR A O 1
ATOM 538 N N . ASN A 1 70 ? -11.134 0.430 -3.304 1.00 97.88 70 ASN A N 1
ATOM 539 C CA . ASN A 1 70 ? -12.430 -0.228 -3.178 1.00 97.88 70 ASN A CA 1
ATOM 540 C C . ASN A 1 70 ? -12.370 -1.706 -3.578 1.00 97.88 70 ASN A C 1
ATOM 542 O O . ASN A 1 70 ? -13.060 -2.532 -2.984 1.00 97.88 70 ASN A O 1
ATOM 546 N N . TRP A 1 71 ? -11.539 -2.067 -4.559 1.00 98.38 71 TRP A N 1
ATOM 547 C CA . TRP A 1 71 ? -11.322 -3.466 -4.926 1.00 98.38 71 TRP A CA 1
ATOM 548 C C . TRP A 1 71 ? -10.675 -4.258 -3.781 1.00 98.38 71 TRP A C 1
ATOM 550 O O . TRP A 1 71 ? -11.145 -5.346 -3.449 1.00 98.38 71 TRP A O 1
ATOM 560 N N . VAL A 1 72 ? -9.660 -3.691 -3.116 1.00 97.75 72 VAL A N 1
ATOM 561 C CA . VAL A 1 72 ? -9.037 -4.328 -1.945 1.00 97.75 72 VAL A CA 1
ATOM 562 C C . VAL A 1 72 ? -10.010 -4.381 -0.768 1.00 97.75 72 VAL A C 1
ATOM 564 O O . VAL A 1 72 ? -10.060 -5.393 -0.078 1.00 97.75 72 VAL A O 1
ATOM 567 N N . VAL A 1 73 ? -10.834 -3.348 -0.563 1.00 96.94 73 VAL A N 1
ATOM 568 C CA . VAL A 1 73 ? -11.898 -3.375 0.455 1.00 96.94 73 VAL A CA 1
ATOM 569 C C . VAL A 1 73 ? -12.850 -4.550 0.225 1.00 96.94 73 VAL A C 1
ATOM 571 O O . VAL A 1 73 ? -13.098 -5.314 1.155 1.00 96.94 73 VAL A O 1
ATOM 574 N N . LYS A 1 74 ? -13.315 -4.761 -1.015 1.00 97.25 74 LYS A N 1
ATOM 575 C CA . LYS A 1 74 ? -14.160 -5.916 -1.366 1.00 97.25 74 LYS A CA 1
ATOM 576 C C . LYS A 1 74 ? -13.474 -7.247 -1.063 1.00 97.25 74 LYS A C 1
ATOM 578 O O . LYS A 1 74 ? -14.125 -8.164 -0.566 1.00 97.25 74 LYS A O 1
ATOM 583 N N . LEU A 1 75 ? -12.167 -7.348 -1.316 1.00 97.12 75 LEU A N 1
ATOM 584 C CA . LEU A 1 75 ? -11.401 -8.533 -0.942 1.00 97.12 75 LEU A CA 1
ATOM 585 C C . LEU A 1 75 ? -11.406 -8.736 0.577 1.00 97.12 75 LEU A C 1
ATOM 587 O O . LEU A 1 75 ? -11.720 -9.835 1.027 1.00 97.12 75 LEU A O 1
ATOM 591 N N . CYS A 1 76 ? -11.110 -7.701 1.366 1.00 95.88 76 CYS A N 1
ATOM 592 C CA . CYS A 1 76 ? -11.113 -7.785 2.829 1.00 95.88 76 CYS A CA 1
ATOM 593 C C . CYS A 1 76 ? -12.482 -8.223 3.372 1.00 95.88 76 CYS A C 1
ATOM 595 O O . CYS A 1 76 ? -12.548 -9.120 4.212 1.00 95.88 76 CYS A O 1
ATOM 597 N N . VAL A 1 77 ? -13.573 -7.667 2.838 1.00 94.94 77 VAL A N 1
ATOM 598 C CA . VAL A 1 77 ? -14.942 -8.072 3.200 1.00 94.94 77 VAL A CA 1
ATOM 599 C C . VAL A 1 77 ? -15.190 -9.545 2.850 1.00 94.94 77 VAL A C 1
ATOM 601 O O . VAL A 1 77 ? -15.699 -10.299 3.674 1.00 94.94 77 VAL A O 1
ATOM 604 N N . SER A 1 78 ? -14.726 -10.019 1.687 1.00 94.94 78 SER A N 1
ATOM 605 C CA . SER A 1 78 ? -14.833 -11.441 1.297 1.00 94.94 78 SER A CA 1
ATOM 606 C C . SER A 1 78 ? -14.037 -12.416 2.188 1.00 94.94 78 SER A C 1
ATOM 608 O O . SER A 1 78 ? -14.222 -13.639 2.106 1.00 94.94 78 SER A O 1
ATOM 610 N N . LEU A 1 79 ? -13.119 -11.889 3.005 1.00 93.69 79 LEU A N 1
ATOM 611 C CA . LEU A 1 79 ? -12.326 -12.638 3.982 1.00 93.69 79 LEU A CA 1
ATOM 612 C C . LEU A 1 79 ? -12.950 -12.630 5.383 1.00 93.69 79 LEU A C 1
ATOM 614 O O . LEU A 1 79 ? -12.498 -13.401 6.223 1.00 93.69 79 LEU A O 1
ATOM 618 N N . GLY A 1 80 ? -13.990 -11.822 5.613 1.00 92.06 80 GLY A N 1
ATOM 619 C CA . GLY A 1 80 ? -14.701 -11.732 6.890 1.00 92.06 80 GLY A CA 1
ATOM 620 C C . GLY A 1 80 ? -14.625 -10.366 7.572 1.00 92.06 80 GLY A C 1
ATOM 621 O O . GLY A 1 80 ? -15.153 -10.230 8.672 1.00 92.06 80 GLY A O 1
ATOM 622 N N . ALA A 1 81 ? -13.995 -9.359 6.954 1.00 92.25 81 ALA A N 1
ATOM 623 C CA . ALA A 1 81 ? -14.032 -7.999 7.487 1.00 92.25 81 ALA A CA 1
ATOM 624 C C . ALA A 1 81 ? -15.457 -7.427 7.442 1.00 92.25 81 ALA A C 1
ATOM 626 O O . ALA A 1 81 ? -16.156 -7.578 6.439 1.00 92.25 81 ALA A O 1
ATOM 627 N N . ASP A 1 82 ? -15.861 -6.727 8.501 1.00 90.44 82 ASP A N 1
ATOM 628 C CA . ASP A 1 82 ? -17.064 -5.901 8.467 1.00 90.44 82 ASP A CA 1
ATOM 629 C C . ASP A 1 82 ? -16.765 -4.638 7.647 1.00 90.44 82 ASP A C 1
ATOM 631 O O . ASP A 1 82 ? -15.731 -3.991 7.828 1.00 90.44 82 ASP A O 1
ATOM 635 N N . GLU A 1 83 ? -17.660 -4.269 6.734 1.00 89.31 83 GLU A N 1
ATOM 636 C CA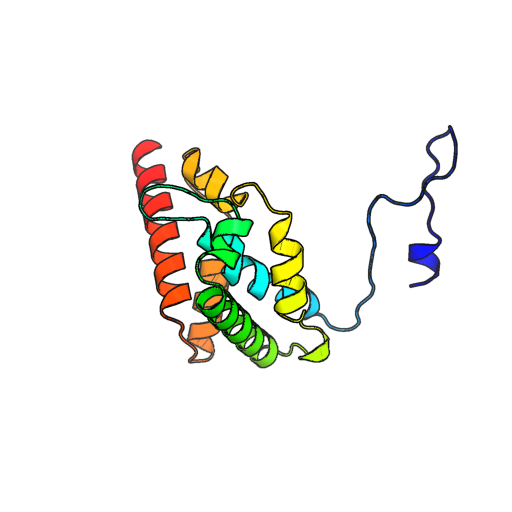 . GLU A 1 83 ? -17.502 -3.072 5.905 1.00 89.31 83 GLU A CA 1
ATOM 637 C C . GLU A 1 83 ? -17.371 -1.803 6.759 1.00 89.31 83 GLU A C 1
ATOM 639 O O . GLU A 1 83 ? -16.619 -0.895 6.403 1.00 89.31 83 GLU A O 1
ATOM 644 N N . LYS A 1 84 ? -18.022 -1.761 7.930 1.00 88.31 84 LYS A N 1
ATOM 645 C CA . LYS A 1 84 ? -17.940 -0.618 8.855 1.00 88.31 84 LYS A CA 1
ATOM 646 C C . LYS A 1 84 ? -16.559 -0.452 9.503 1.00 88.31 84 LYS A C 1
ATOM 648 O O . LYS A 1 84 ? -16.232 0.646 9.954 1.00 88.31 84 LYS A O 1
ATOM 653 N N . ASP A 1 85 ? -15.768 -1.525 9.552 1.00 86.06 85 ASP A N 1
ATOM 654 C CA . ASP A 1 85 ? -14.400 -1.512 10.081 1.00 86.06 85 ASP A CA 1
ATOM 655 C C . ASP A 1 85 ? -13.400 -0.998 9.030 1.00 86.06 85 ASP A C 1
ATOM 657 O O . ASP A 1 85 ? -12.245 -0.688 9.342 1.00 86.06 85 ASP A O 1
ATOM 661 N N . MET A 1 86 ? -13.836 -0.882 7.771 1.00 89.75 86 MET A N 1
ATOM 662 C CA . MET A 1 86 ? -13.021 -0.373 6.680 1.00 89.75 86 MET A CA 1
ATOM 663 C C . MET A 1 86 ? -13.014 1.155 6.692 1.00 89.75 86 MET A C 1
ATOM 665 O O . MET A 1 86 ? -14.007 1.831 6.956 1.00 89.75 86 MET A O 1
ATOM 669 N N . VAL A 1 87 ? -11.855 1.734 6.394 1.00 90.62 87 VAL A N 1
ATOM 670 C CA . VAL A 1 87 ? -11.709 3.189 6.350 1.00 90.62 87 VAL A CA 1
ATOM 671 C C . VAL A 1 87 ? -12.293 3.708 5.026 1.00 90.62 87 VAL A C 1
ATOM 673 O O . VAL A 1 87 ? -11.945 3.184 3.973 1.00 90.62 87 VAL A O 1
ATOM 676 N N . PRO A 1 88 ? -13.146 4.748 5.022 1.00 94.25 88 PRO A N 1
ATOM 677 C CA . PRO A 1 88 ? -13.594 5.372 3.779 1.00 94.25 88 PRO A CA 1
ATOM 678 C C . PRO A 1 88 ? -12.420 5.912 2.959 1.00 94.25 88 PRO A C 1
ATOM 680 O O . PRO A 1 88 ? -11.503 6.532 3.516 1.00 94.25 88 PRO A O 1
ATOM 683 N N . PHE A 1 89 ? -12.466 5.742 1.635 1.00 97.12 89 PHE A N 1
ATOM 684 C CA . PHE A 1 89 ? -11.393 6.195 0.747 1.00 97.12 89 PHE A CA 1
ATOM 685 C C . PHE A 1 89 ? -11.093 7.688 0.918 1.00 97.12 89 PHE A C 1
ATOM 687 O O . PHE A 1 89 ? -9.930 8.067 0.949 1.00 97.12 89 PHE A O 1
ATOM 694 N N . GLU A 1 90 ? -12.104 8.533 1.114 1.00 97.88 90 GLU A N 1
ATOM 695 C CA . GLU A 1 90 ? -11.959 9.980 1.311 1.00 97.88 90 GLU A CA 1
ATOM 696 C C . GLU A 1 90 ? -11.083 10.303 2.523 1.00 97.88 90 GLU A C 1
ATOM 698 O O . GLU A 1 90 ? -10.240 11.201 2.463 1.00 97.88 90 GLU A O 1
ATOM 703 N N . LYS A 1 91 ? -11.231 9.545 3.621 1.00 95.88 91 LYS A N 1
ATOM 704 C CA . LYS A 1 91 ? -10.378 9.716 4.805 1.00 95.88 91 LYS A CA 1
ATOM 705 C C . LYS A 1 91 ? -8.927 9.388 4.468 1.00 95.88 91 LYS A C 1
ATOM 707 O O . LYS A 1 91 ? -8.026 10.118 4.879 1.00 95.88 91 LYS A O 1
ATOM 712 N N . TYR A 1 92 ? -8.700 8.324 3.698 1.00 96.50 92 TYR A N 1
ATOM 713 C CA . TYR A 1 92 ? -7.363 7.974 3.231 1.00 96.50 92 TYR A CA 1
ATOM 714 C C . TYR A 1 92 ? -6.794 9.005 2.245 1.00 96.50 92 TYR A C 1
ATOM 716 O O . TYR A 1 92 ? -5.664 9.449 2.427 1.00 96.50 92 TYR A O 1
ATOM 724 N N . ALA A 1 93 ? -7.563 9.422 1.240 1.00 98.00 93 ALA A N 1
ATOM 725 C CA . ALA A 1 93 ? -7.145 10.384 0.229 1.00 98.00 93 ALA A CA 1
ATOM 726 C C . ALA A 1 93 ? -6.747 11.725 0.862 1.00 98.00 93 ALA A C 1
ATOM 728 O O . ALA A 1 93 ? -5.693 12.272 0.531 1.00 98.00 93 ALA A O 1
ATOM 729 N N . ASN A 1 94 ? -7.525 12.202 1.838 1.00 98.19 94 ASN A N 1
ATOM 730 C CA . ASN A 1 94 ? -7.190 13.397 2.611 1.00 98.19 94 ASN A CA 1
ATOM 731 C C . ASN A 1 94 ? -5.912 13.203 3.436 1.00 98.19 94 ASN A C 1
ATOM 733 O O . ASN A 1 94 ? -5.026 14.054 3.399 1.00 98.19 94 ASN A O 1
ATOM 737 N N . ALA A 1 95 ? -5.766 12.065 4.124 1.00 96.38 95 ALA A N 1
ATOM 738 C CA . ALA A 1 95 ? -4.541 11.751 4.859 1.00 96.38 95 ALA A CA 1
ATOM 739 C C . ALA A 1 95 ? -3.309 11.634 3.940 1.00 96.38 95 ALA A C 1
ATOM 741 O O . ALA A 1 95 ? -2.198 11.936 4.361 1.00 96.38 95 ALA A O 1
ATOM 742 N N . ALA A 1 96 ? -3.482 11.228 2.679 1.00 97.56 96 ALA A N 1
ATOM 743 C CA . ALA A 1 96 ? -2.387 11.112 1.722 1.00 97.56 96 ALA A CA 1
ATOM 744 C C . ALA A 1 96 ? -1.798 12.467 1.295 1.00 97.56 96 ALA A C 1
ATOM 746 O O . ALA A 1 96 ? -0.644 12.507 0.869 1.00 97.56 96 ALA A O 1
ATOM 747 N N . LEU A 1 97 ? -2.531 13.580 1.447 1.00 98.12 97 LEU A N 1
ATOM 748 C CA . LEU A 1 97 ? -2.043 14.922 1.095 1.00 98.12 97 LEU A CA 1
ATOM 749 C C . LEU A 1 97 ? -0.799 15.338 1.891 1.00 98.12 97 LEU A C 1
ATOM 751 O O . LEU A 1 97 ? 0.030 16.089 1.377 1.00 98.12 97 LEU A O 1
ATOM 755 N N . SER A 1 98 ? -0.645 14.837 3.118 1.00 97.69 98 SER A N 1
ATOM 756 C CA . SER A 1 98 ? 0.513 15.098 3.980 1.00 97.69 98 SER A CA 1
ATOM 757 C C . SER A 1 98 ? 1.654 14.085 3.806 1.00 97.69 98 SER A C 1
ATOM 759 O O . SER A 1 98 ? 2.706 14.227 4.429 1.00 97.69 98 SER A O 1
ATOM 761 N N . LEU A 1 99 ? 1.509 13.081 2.930 1.00 97.38 99 LEU A N 1
ATOM 762 C CA . LEU A 1 99 ? 2.520 12.042 2.704 1.00 97.38 99 LEU A CA 1
ATOM 763 C C . LEU A 1 99 ? 3.458 12.411 1.544 1.00 97.38 99 LEU A C 1
ATOM 765 O O . LEU A 1 99 ? 3.371 11.884 0.433 1.00 97.38 99 LEU A O 1
ATOM 769 N N . LEU A 1 100 ? 4.385 13.327 1.831 1.00 98.06 100 LEU A N 1
ATOM 770 C CA . LEU A 1 100 ? 5.272 13.975 0.852 1.00 98.06 100 LEU A CA 1
ATOM 771 C C . LEU A 1 100 ? 6.512 13.164 0.444 1.00 98.06 100 LEU A C 1
ATOM 773 O O . LEU A 1 100 ? 7.309 13.624 -0.368 1.00 98.06 100 LEU A O 1
ATOM 777 N N . THR A 1 101 ? 6.701 11.965 0.992 1.00 97.94 101 THR A N 1
ATOM 778 C CA . THR A 1 101 ? 7.853 11.109 0.667 1.00 97.94 101 THR A CA 1
ATOM 779 C C . THR A 1 101 ? 7.403 9.821 -0.021 1.00 97.94 101 THR A C 1
ATOM 781 O O . THR A 1 101 ? 6.268 9.380 0.197 1.00 97.94 101 THR A O 1
ATOM 784 N N . PRO A 1 102 ? 8.255 9.192 -0.857 1.00 98.12 102 PRO A N 1
ATOM 785 C CA . PRO A 1 102 ? 7.970 7.860 -1.382 1.00 98.12 102 PRO A CA 1
ATOM 786 C C . PRO A 1 102 ? 7.829 6.855 -0.241 1.00 98.12 102 PRO A C 1
ATOM 788 O O . PRO A 1 102 ? 8.451 7.030 0.806 1.00 98.12 102 PRO A O 1
ATOM 791 N N . SER A 1 103 ? 7.048 5.792 -0.428 1.00 97.88 103 SER A N 1
ATOM 792 C CA . SER A 1 103 ? 6.865 4.770 0.611 1.00 97.88 103 SER A CA 1
ATOM 793 C C . SER A 1 103 ? 8.181 4.091 1.013 1.00 97.88 103 SER A C 1
ATOM 795 O O . SER A 1 103 ? 9.147 4.071 0.251 1.00 97.88 103 SER A O 1
ATOM 797 N N . SER A 1 104 ? 8.228 3.500 2.212 1.00 97.19 104 SER A N 1
ATOM 798 C CA . SER A 1 104 ? 9.393 2.729 2.674 1.00 97.19 104 SER A CA 1
ATOM 799 C C . SER A 1 104 ? 9.784 1.624 1.688 1.00 97.19 104 SER A C 1
ATOM 801 O O . SER A 1 104 ? 10.960 1.506 1.358 1.00 97.19 104 SER A O 1
ATOM 803 N N . ALA A 1 105 ? 8.803 0.883 1.166 1.00 97.31 105 ALA A N 1
ATOM 804 C CA . ALA A 1 105 ? 8.998 -0.131 0.134 1.00 97.31 105 ALA A CA 1
ATOM 805 C C . ALA A 1 105 ? 9.653 0.457 -1.126 1.00 97.31 105 ALA A C 1
ATOM 807 O O . ALA A 1 105 ? 10.677 -0.047 -1.582 1.00 97.31 105 ALA A O 1
ATOM 808 N N . ALA A 1 106 ? 9.118 1.565 -1.649 1.00 98.38 106 ALA A N 1
ATOM 809 C CA . ALA A 1 106 ? 9.661 2.213 -2.838 1.00 98.38 106 ALA A CA 1
ATOM 810 C C . ALA A 1 106 ? 11.092 2.729 -2.611 1.00 98.38 106 ALA A C 1
ATOM 812 O O . ALA A 1 106 ? 11.971 2.491 -3.436 1.00 98.38 106 ALA A O 1
ATOM 813 N N . ARG A 1 107 ? 11.364 3.371 -1.466 1.00 98.44 107 ARG A N 1
ATOM 814 C CA . ARG A 1 107 ? 12.717 3.835 -1.115 1.00 98.44 107 ARG A CA 1
ATOM 815 C C . ARG A 1 107 ? 13.707 2.681 -0.973 1.00 98.44 107 ARG A C 1
ATOM 817 O O . ARG A 1 107 ? 14.833 2.801 -1.439 1.00 98.44 107 ARG A O 1
ATOM 824 N N . ALA A 1 108 ? 13.301 1.568 -0.364 1.00 98.31 108 ALA A N 1
ATOM 825 C CA . ALA A 1 108 ? 14.153 0.390 -0.236 1.00 98.31 108 ALA A CA 1
ATOM 826 C C . ALA A 1 108 ? 14.535 -0.173 -1.615 1.00 98.31 108 ALA A C 1
ATOM 828 O O . ALA A 1 108 ? 15.713 -0.424 -1.864 1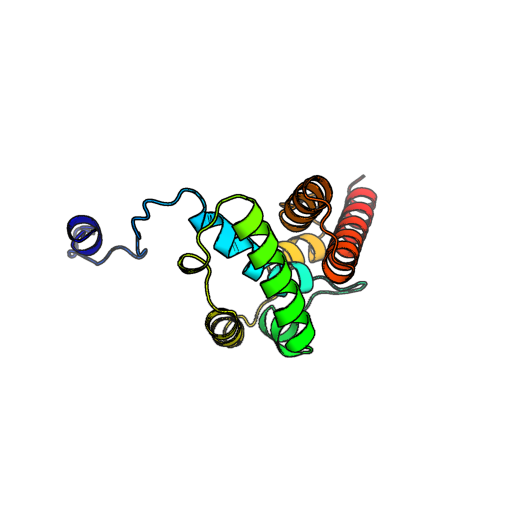.00 98.31 108 ALA A O 1
ATOM 829 N N . LEU A 1 109 ? 13.570 -0.290 -2.536 1.00 98.38 109 LEU A N 1
ATOM 830 C CA . LEU A 1 109 ? 13.837 -0.709 -3.916 1.00 98.38 109 LEU A CA 1
ATOM 83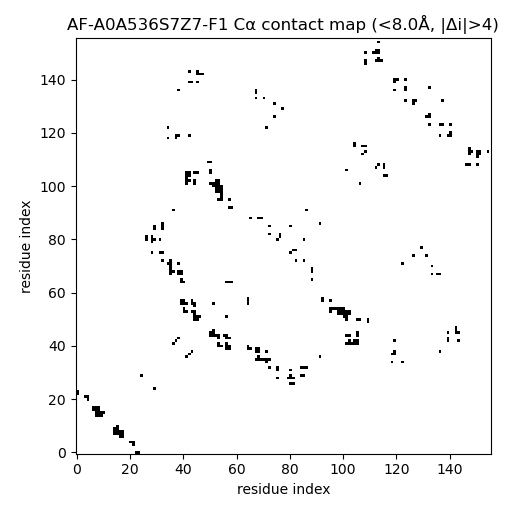1 C C . LEU A 1 109 ? 14.775 0.271 -4.635 1.00 98.38 109 LEU A C 1
ATOM 833 O O . LEU A 1 109 ? 15.755 -0.168 -5.237 1.00 98.38 109 LEU A O 1
ATOM 837 N N . ALA A 1 110 ? 14.522 1.579 -4.518 1.00 98.06 110 ALA A N 1
ATOM 838 C CA . ALA A 1 110 ? 15.374 2.632 -5.078 1.00 98.06 110 ALA A CA 1
ATOM 839 C C . ALA A 1 110 ? 16.825 2.551 -4.571 1.00 98.06 110 ALA A C 1
ATOM 841 O O . ALA A 1 110 ? 17.759 2.748 -5.345 1.00 98.06 110 ALA A O 1
ATOM 842 N N . ASN A 1 111 ? 17.006 2.183 -3.301 1.00 97.81 111 ASN A N 1
ATOM 843 C CA . ASN A 1 111 ? 18.309 2.024 -2.654 1.00 97.81 111 ASN A CA 1
ATOM 844 C C . ASN A 1 111 ? 18.954 0.645 -2.882 1.00 97.81 111 ASN A C 1
ATOM 846 O O . ASN A 1 111 ? 19.947 0.320 -2.236 1.00 97.81 111 ASN A O 1
ATOM 850 N N . GLY A 1 112 ? 18.414 -0.175 -3.786 1.00 97.75 112 GLY A N 1
ATOM 851 C CA . GLY A 1 112 ? 19.032 -1.443 -4.169 1.00 97.75 112 GLY A CA 1
ATOM 852 C C . GLY A 1 112 ? 18.695 -2.628 -3.264 1.00 97.75 112 GLY A C 1
ATOM 853 O O . GLY A 1 112 ? 19.360 -3.656 -3.362 1.00 97.75 112 GLY A O 1
A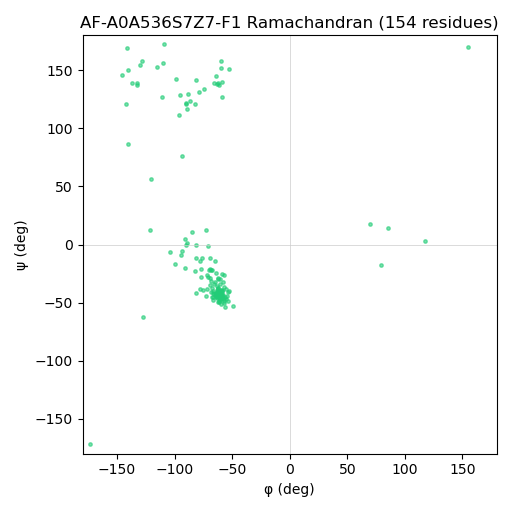TOM 854 N N . ALA A 1 113 ? 17.676 -2.534 -2.400 1.00 98.25 113 ALA A N 1
ATOM 855 C CA . ALA A 1 113 ? 17.293 -3.657 -1.547 1.00 98.25 113 ALA A CA 1
ATOM 856 C C . ALA A 1 113 ? 16.908 -4.888 -2.402 1.00 98.25 113 ALA A C 1
ATOM 858 O O . ALA A 1 113 ? 16.037 -4.774 -3.274 1.00 98.25 113 ALA A O 1
ATOM 859 N N . PRO A 1 114 ? 17.513 -6.070 -2.163 1.00 97.69 114 PRO A N 1
ATOM 860 C CA . PRO A 1 114 ? 17.219 -7.287 -2.925 1.00 97.69 114 PRO A CA 1
ATOM 861 C C . PRO A 1 114 ? 15.910 -7.960 -2.491 1.00 97.69 114 PRO A C 1
ATOM 863 O O . PRO A 1 114 ? 15.410 -8.842 -3.191 1.00 97.69 114 PRO A O 1
ATOM 866 N N . ASN A 1 115 ?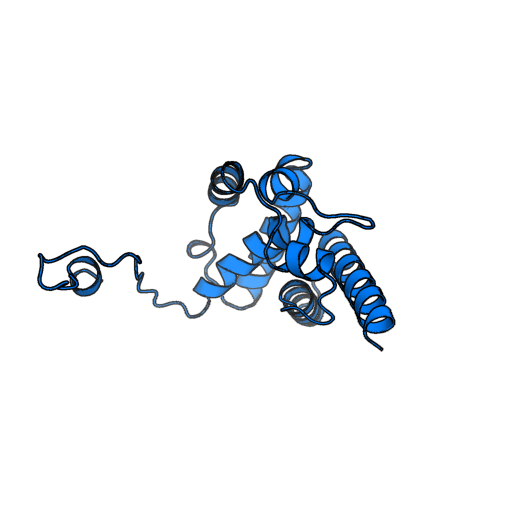 15.372 -7.567 -1.331 1.00 97.44 115 ASN A N 1
ATOM 867 C CA . ASN A 1 115 ? 14.129 -8.056 -0.748 1.00 97.44 115 ASN A CA 1
ATOM 868 C C . ASN A 1 115 ? 13.423 -6.921 0.005 1.00 97.44 115 ASN A C 1
ATOM 870 O O . ASN A 1 115 ? 14.076 -6.079 0.618 1.00 97.44 115 ASN A O 1
ATOM 874 N N . ILE A 1 116 ? 12.092 -6.940 -0.020 1.00 97.69 116 ILE A N 1
ATOM 875 C CA . ILE A 1 116 ? 11.208 -6.086 0.782 1.00 97.69 116 ILE A CA 1
ATOM 876 C C . ILE A 1 116 ? 10.002 -6.915 1.243 1.00 97.69 116 ILE A C 1
ATOM 878 O O . ILE A 1 116 ? 9.772 -8.009 0.727 1.00 97.69 116 ILE A O 1
ATOM 882 N N . GLU A 1 117 ? 9.198 -6.384 2.163 1.00 96.19 117 GLU A N 1
ATOM 883 C CA . GLU A 1 117 ? 7.862 -6.926 2.429 1.00 96.19 117 GLU A CA 1
ATOM 884 C C . GLU A 1 117 ? 6.970 -6.822 1.176 1.00 96.19 117 GLU A C 1
ATOM 886 O O . GLU A 1 117 ? 6.988 -5.813 0.463 1.00 96.19 117 GLU A O 1
ATOM 891 N N . ARG A 1 118 ? 6.183 -7.870 0.903 1.00 97.69 118 ARG A N 1
ATOM 892 C CA . ARG A 1 118 ? 5.379 -8.027 -0.322 1.00 97.69 118 ARG A CA 1
ATOM 893 C C . ARG A 1 118 ? 3.884 -8.170 -0.049 1.00 97.69 118 ARG A C 1
ATOM 895 O O . ARG A 1 118 ? 3.256 -9.147 -0.458 1.00 97.69 118 ARG A O 1
ATOM 902 N N . THR A 1 119 ? 3.298 -7.193 0.643 1.00 97.19 119 THR A N 1
ATOM 903 C CA . THR A 1 119 ? 1.845 -7.145 0.867 1.00 97.19 119 THR A CA 1
ATOM 904 C C . THR A 1 119 ? 1.076 -7.067 -0.457 1.00 97.19 119 THR A C 1
ATOM 906 O O . THR A 1 119 ? 0.015 -7.670 -0.572 1.00 97.19 119 THR A O 1
ATOM 909 N N . ASP A 1 120 ? 1.625 -6.401 -1.480 1.00 98.06 120 ASP A N 1
ATOM 910 C CA . ASP A 1 120 ? 1.103 -6.403 -2.857 1.00 98.06 120 ASP A CA 1
ATOM 911 C C . ASP A 1 120 ? 0.921 -7.831 -3.400 1.00 98.06 120 ASP A C 1
ATOM 913 O O . ASP A 1 120 ? -0.158 -8.189 -3.877 1.00 98.06 120 ASP A O 1
ATOM 917 N N . ARG A 1 121 ? 1.951 -8.675 -3.258 1.00 98.25 121 ARG A N 1
ATOM 918 C CA . ARG A 1 121 ? 1.932 -10.066 -3.725 1.00 98.25 121 ARG A CA 1
ATOM 919 C C . ARG A 1 121 ? 1.023 -10.947 -2.873 1.00 98.25 121 ARG A C 1
ATOM 921 O O . ARG A 1 121 ? 0.338 -11.814 -3.417 1.00 98.25 121 ARG A O 1
ATOM 928 N N . LEU A 1 122 ? 1.001 -10.727 -1.557 1.00 97.88 122 LEU A N 1
ATOM 929 C CA . LEU A 1 122 ? 0.100 -11.428 -0.639 1.00 97.88 122 LEU A CA 1
ATOM 930 C C . LEU A 1 122 ? -1.364 -11.175 -1.019 1.00 97.88 122 LEU A C 1
ATOM 932 O O . LEU A 1 122 ? -2.118 -12.127 -1.214 1.00 97.88 122 LEU A O 1
ATOM 936 N N . VAL A 1 123 ? -1.739 -9.904 -1.191 1.00 97.81 123 VAL A N 1
ATOM 937 C CA . VAL A 1 123 ? -3.096 -9.509 -1.587 1.00 97.81 123 VAL A CA 1
ATOM 938 C C . VAL A 1 123 ? -3.464 -10.094 -2.948 1.00 97.81 123 VAL A C 1
ATOM 940 O O . VAL A 1 123 ? -4.533 -10.686 -3.072 1.00 97.81 123 VAL A O 1
ATOM 943 N N . GLN A 1 124 ? -2.579 -9.999 -3.946 1.00 98.56 124 GLN A N 1
ATOM 944 C CA . GLN A 1 124 ? -2.807 -10.599 -5.266 1.00 98.56 124 GLN A CA 1
ATOM 945 C C . GLN A 1 124 ? -3.068 -12.112 -5.168 1.00 98.56 124 GLN A C 1
ATOM 947 O O . GLN A 1 124 ? -3.998 -12.627 -5.785 1.00 98.56 124 GLN A O 1
ATOM 952 N N . THR A 1 125 ? -2.268 -12.825 -4.370 1.00 98.38 125 THR A N 1
ATOM 953 C CA . THR A 1 125 ? -2.373 -14.285 -4.225 1.00 98.38 125 THR A CA 1
ATOM 954 C C . THR A 1 125 ? -3.683 -14.691 -3.552 1.00 98.38 125 THR A C 1
ATOM 956 O O . THR A 1 125 ? -4.366 -15.597 -4.026 1.00 98.38 125 THR A O 1
ATOM 959 N N . ILE A 1 126 ? -4.070 -14.001 -2.475 1.00 97.81 126 ILE A N 1
ATOM 960 C CA . ILE A 1 126 ? -5.333 -14.268 -1.772 1.00 97.81 126 ILE A CA 1
ATOM 961 C C . ILE A 1 126 ? -6.533 -13.915 -2.661 1.00 97.81 126 ILE A C 1
ATOM 963 O O . ILE A 1 126 ? -7.506 -14.667 -2.710 1.00 97.81 126 ILE A O 1
ATOM 967 N N . ALA A 1 127 ? -6.459 -12.812 -3.411 1.00 97.94 127 ALA A N 1
ATOM 968 C CA . ALA A 1 127 ? -7.503 -12.436 -4.358 1.00 97.94 127 ALA A CA 1
ATOM 969 C C . ALA A 1 127 ? -7.722 -13.513 -5.425 1.00 97.94 127 ALA A C 1
ATOM 971 O O . ALA A 1 127 ? -8.863 -13.907 -5.668 1.00 97.94 127 ALA A O 1
ATOM 972 N N . ALA A 1 128 ? -6.640 -14.059 -5.987 1.00 97.94 128 ALA A N 1
ATOM 973 C CA . ALA A 1 128 ? -6.724 -15.139 -6.963 1.00 97.94 128 ALA A CA 1
ATOM 974 C C . ALA A 1 128 ? -7.423 -16.388 -6.391 1.00 97.94 128 ALA A C 1
ATOM 976 O O . ALA A 1 128 ? -8.254 -16.986 -7.072 1.00 97.94 128 ALA A O 1
ATOM 977 N N . GLN A 1 129 ? -7.173 -16.739 -5.121 1.00 97.69 129 GLN A N 1
ATOM 978 C CA . GLN A 1 129 ? -7.872 -17.841 -4.437 1.00 97.69 129 GLN A CA 1
ATOM 979 C C . GLN A 1 129 ? -9.378 -17.586 -4.259 1.00 97.69 129 GLN A C 1
ATOM 981 O O . GLN A 1 129 ? -10.157 -18.532 -4.162 1.00 97.69 129 GLN A O 1
ATOM 986 N N . LYS A 1 130 ? -9.802 -16.318 -4.238 1.00 96.56 130 LYS A N 1
ATOM 987 C CA . LYS A 1 130 ? -11.210 -15.896 -4.205 1.00 96.56 130 LYS A CA 1
ATOM 988 C C . LYS A 1 130 ? -11.810 -15.680 -5.603 1.00 96.56 130 LYS A C 1
ATOM 990 O O . LYS A 1 130 ? -12.941 -15.215 -5.704 1.00 96.56 130 LYS A O 1
ATOM 995 N N . GLY A 1 131 ? -11.072 -15.983 -6.675 1.00 97.75 131 GLY A N 1
ATOM 996 C CA . GLY A 1 131 ? -11.504 -15.725 -8.054 1.00 97.75 131 GLY A CA 1
ATOM 997 C C . GLY A 1 131 ? -11.550 -14.235 -8.421 1.00 97.75 131 GLY A C 1
ATOM 998 O O . GLY A 1 131 ? -12.200 -13.860 -9.392 1.00 97.75 131 GLY A O 1
ATOM 999 N N . MET A 1 132 ? -10.880 -13.376 -7.648 1.00 98.19 132 MET A N 1
ATOM 1000 C CA . MET A 1 132 ? -10.806 -11.934 -7.875 1.00 98.19 132 MET A CA 1
ATOM 1001 C C . MET A 1 132 ? -9.499 -11.561 -8.573 1.00 98.19 132 MET A C 1
ATOM 1003 O O . MET A 1 132 ? -8.431 -12.080 -8.249 1.00 98.19 132 MET A O 1
ATOM 1007 N N . ARG A 1 133 ? -9.570 -10.592 -9.490 1.00 97.44 133 ARG A N 1
ATOM 1008 C CA . ARG A 1 133 ? -8.403 -10.054 -10.198 1.00 97.44 133 ARG A CA 1
ATOM 1009 C C . ARG A 1 133 ? -8.503 -8.539 -10.371 1.00 97.44 133 ARG A C 1
ATOM 1011 O O . ARG A 1 133 ? -9.610 -8.004 -10.440 1.00 97.44 133 ARG A O 1
ATOM 1018 N N . SER A 1 134 ? -7.356 -7.864 -10.411 1.00 97.94 134 SER A N 1
ATOM 1019 C CA . SER A 1 134 ? -7.231 -6.435 -10.717 1.00 97.94 134 SER A CA 1
ATOM 1020 C C . SER A 1 134 ? -5.978 -6.204 -11.556 1.00 97.94 134 SER A C 1
ATOM 1022 O O . SER A 1 134 ? -4.872 -6.498 -11.104 1.00 97.94 134 SER A O 1
ATOM 1024 N N . ASP A 1 135 ? -6.151 -5.645 -12.753 1.00 98.00 135 ASP A N 1
ATOM 1025 C CA . ASP A 1 135 ? -5.045 -5.369 -13.677 1.00 98.00 135 ASP A CA 1
ATOM 1026 C C . ASP A 1 135 ? -4.052 -4.354 -13.089 1.00 98.00 135 ASP A C 1
ATOM 1028 O O . ASP A 1 135 ? -2.840 -4.474 -13.264 1.00 98.00 135 ASP A O 1
ATOM 1032 N N . GLU A 1 136 ? -4.541 -3.371 -12.335 1.00 96.81 136 GLU A N 1
ATOM 1033 C CA . GLU A 1 136 ? -3.730 -2.370 -11.641 1.00 96.81 136 GLU A CA 1
ATOM 1034 C C . GLU A 1 136 ? -2.876 -2.988 -10.528 1.00 96.81 136 GLU A C 1
ATOM 1036 O O . GLU A 1 136 ? -1.702 -2.626 -10.379 1.00 96.81 136 GLU A O 1
ATOM 1041 N N . VAL A 1 137 ? -3.436 -3.926 -9.754 1.00 97.94 137 VAL A N 1
ATOM 1042 C CA . VAL A 1 137 ? -2.676 -4.664 -8.732 1.00 97.94 137 VAL A CA 1
ATOM 1043 C C . VAL A 1 137 ? -1.651 -5.575 -9.402 1.00 97.94 137 VAL A C 1
ATOM 1045 O O . VAL A 1 137 ? -0.482 -5.540 -9.020 1.00 97.94 137 VAL A O 1
ATOM 1048 N N . ASP A 1 138 ? -2.041 -6.304 -10.451 1.00 98.50 138 ASP A N 1
ATOM 1049 C CA . ASP A 1 138 ? -1.139 -7.164 -11.225 1.00 98.50 138 AS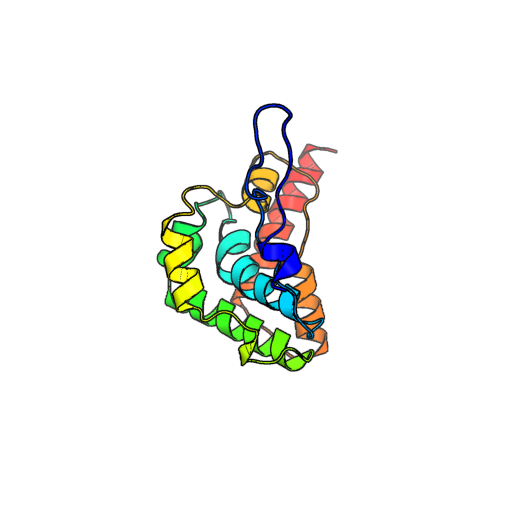P A CA 1
ATOM 1050 C C . ASP A 1 138 ? 0.039 -6.370 -11.809 1.00 98.50 138 ASP A C 1
ATOM 1052 O O . ASP A 1 138 ? 1.198 -6.776 -11.686 1.00 98.50 138 ASP A O 1
ATOM 1056 N N . ARG A 1 139 ? -0.238 -5.195 -12.386 1.00 98.19 139 ARG A N 1
ATOM 1057 C CA . ARG A 1 139 ? 0.782 -4.279 -12.913 1.00 98.19 139 ARG A CA 1
ATOM 1058 C C . ARG A 1 139 ? 1.709 -3.777 -11.808 1.00 98.19 139 ARG A C 1
ATOM 1060 O O . ARG A 1 139 ? 2.919 -3.724 -12.010 1.00 98.19 139 ARG A O 1
ATOM 1067 N N . THR A 1 140 ? 1.160 -3.420 -10.647 1.00 97.94 140 THR A N 1
ATOM 1068 C CA . THR A 1 140 ? 1.953 -2.956 -9.498 1.00 97.94 140 THR A CA 1
ATOM 1069 C C . THR A 1 140 ? 2.890 -4.055 -8.999 1.00 97.94 140 THR A C 1
ATOM 1071 O O . THR A 1 140 ? 4.076 -3.800 -8.795 1.00 97.94 140 THR A O 1
ATOM 1074 N N . VAL A 1 141 ? 2.393 -5.288 -8.876 1.00 98.62 141 VAL A N 1
ATOM 1075 C CA . VAL A 1 141 ? 3.200 -6.451 -8.488 1.00 98.62 141 VAL A CA 1
ATOM 1076 C C . VAL A 1 141 ? 4.327 -6.702 -9.489 1.00 98.62 141 VAL A C 1
ATOM 1078 O O . VAL A 1 141 ? 5.475 -6.869 -9.079 1.00 98.62 141 VAL A O 1
ATOM 1081 N N . ALA A 1 142 ? 4.029 -6.662 -10.791 1.00 98.62 142 ALA A N 1
ATOM 1082 C CA . ALA A 1 142 ? 5.030 -6.862 -11.838 1.00 98.62 142 ALA A CA 1
ATOM 1083 C C . ALA A 1 142 ? 6.135 -5.789 -11.812 1.00 98.62 142 ALA A C 1
ATOM 1085 O O . ALA A 1 142 ? 7.307 -6.102 -12.021 1.00 98.62 142 ALA A O 1
ATOM 1086 N N . LEU A 1 143 ? 5.786 -4.531 -11.511 1.00 98.50 143 LEU A N 1
ATOM 1087 C CA . LEU A 1 143 ? 6.775 -3.466 -11.321 1.00 98.50 143 LEU A CA 1
ATOM 1088 C C . LEU A 1 143 ? 7.705 -3.782 -10.146 1.00 98.50 143 LEU A C 1
ATOM 1090 O O . LEU A 1 143 ? 8.924 -3.720 -10.297 1.00 98.50 143 LEU A O 1
ATOM 1094 N N . VAL A 1 144 ? 7.148 -4.155 -8.992 1.00 98.56 144 VAL A N 1
ATOM 1095 C CA . VAL A 1 144 ? 7.940 -4.499 -7.801 1.00 98.56 144 VAL A CA 1
ATOM 1096 C C . VAL A 1 144 ? 8.837 -5.715 -8.059 1.00 98.56 144 VAL A C 1
ATOM 1098 O O . VAL A 1 144 ? 10.010 -5.693 -7.684 1.00 98.56 144 VAL A O 1
ATOM 1101 N N . ASP A 1 145 ? 8.325 -6.744 -8.739 1.00 98.56 145 ASP A N 1
ATOM 1102 C CA . ASP A 1 145 ? 9.101 -7.927 -9.132 1.00 98.56 145 ASP A CA 1
ATOM 1103 C C . ASP A 1 145 ? 10.299 -7.548 -10.015 1.00 98.56 145 ASP A C 1
ATOM 1105 O O . ASP A 1 145 ? 11.424 -7.970 -9.738 1.00 98.56 145 ASP A O 1
ATOM 1109 N N . GLY A 1 146 ? 10.092 -6.686 -11.018 1.00 98.25 146 GLY A N 1
ATOM 1110 C CA . GLY A 1 146 ? 11.166 -6.214 -11.897 1.00 98.25 146 GLY A CA 1
ATOM 1111 C C . GLY A 1 146 ? 12.259 -5.432 -11.158 1.00 98.25 146 GLY A C 1
ATOM 1112 O O . GLY A 1 146 ? 13.451 -5.618 -11.423 1.00 98.25 146 GLY A O 1
ATOM 1113 N N . TRP A 1 147 ? 11.882 -4.598 -10.184 1.00 98.31 147 TRP A N 1
ATOM 1114 C CA . TRP A 1 147 ? 12.845 -3.912 -9.315 1.00 98.31 147 TRP A CA 1
ATOM 1115 C C . TRP A 1 147 ? 13.669 -4.895 -8.479 1.00 98.31 147 TRP A C 1
ATOM 1117 O O . TRP A 1 147 ? 14.894 -4.771 -8.409 1.00 98.31 147 TRP A O 1
ATOM 1127 N N . LEU A 1 148 ? 13.016 -5.883 -7.864 1.00 98.38 148 LEU A N 1
ATOM 1128 C CA . LEU A 1 148 ? 13.690 -6.893 -7.048 1.00 98.38 148 LEU A CA 1
ATOM 1129 C C . LEU A 1 148 ? 14.648 -7.749 -7.875 1.00 98.38 148 LEU A C 1
ATOM 1131 O O . LEU A 1 148 ? 15.770 -7.995 -7.439 1.00 98.38 148 LEU A O 1
ATOM 1135 N N . GLU A 1 149 ? 14.247 -8.164 -9.076 1.00 98.12 149 GLU A N 1
ATOM 1136 C CA . GLU A 1 149 ? 15.118 -8.910 -9.986 1.00 98.12 149 GLU A CA 1
ATOM 1137 C C . GLU A 1 149 ? 16.368 -8.096 -10.350 1.00 98.12 149 GLU A C 1
ATOM 1139 O O . GLU A 1 149 ? 17.493 -8.590 -10.230 1.00 98.12 149 GLU A O 1
ATOM 1144 N N . LYS A 1 150 ? 16.188 -6.824 -10.731 1.00 97.38 150 LYS A N 1
ATOM 1145 C CA . LYS A 1 150 ? 17.295 -5.906 -11.036 1.00 97.38 150 LYS A CA 1
ATOM 1146 C C . LYS A 1 150 ? 18.237 -5.735 -9.845 1.00 97.38 150 LYS A C 1
ATOM 1148 O O . LYS A 1 150 ? 19.453 -5.758 -10.026 1.00 97.38 150 LYS A O 1
ATOM 1153 N N . ASN A 1 151 ? 17.695 -5.569 -8.641 1.00 98.12 151 ASN A N 1
ATOM 1154 C CA . ASN A 1 151 ? 18.495 -5.381 -7.433 1.00 98.12 151 ASN A CA 1
ATOM 1155 C C . ASN A 1 151 ? 19.263 -6.653 -7.052 1.00 98.12 151 ASN A C 1
ATOM 1157 O O . ASN A 1 151 ? 20.446 -6.574 -6.735 1.00 98.12 151 ASN A O 1
ATOM 1161 N N . ARG A 1 152 ? 18.639 -7.833 -7.164 1.00 98.25 152 ARG A N 1
ATOM 1162 C CA . ARG A 1 152 ? 19.305 -9.123 -6.916 1.00 98.25 152 ARG A CA 1
ATOM 1163 C C . ARG A 1 152 ? 20.444 -9.384 -7.898 1.00 98.25 152 ARG A C 1
ATOM 1165 O O . ARG A 1 152 ? 21.504 -9.812 -7.465 1.00 98.25 152 ARG A O 1
ATOM 1172 N N . LYS A 1 153 ? 20.267 -9.063 -9.186 1.00 97.19 153 LYS A N 1
ATOM 1173 C CA . LYS A 1 153 ? 21.334 -9.185 -10.200 1.00 97.19 153 LYS A CA 1
ATOM 1174 C C . LYS A 1 153 ? 22.544 -8.292 -9.927 1.00 97.19 153 LYS A C 1
ATOM 1176 O O . LYS A 1 153 ? 23.632 -8.628 -10.358 1.00 97.19 153 LYS A O 1
ATOM 1181 N N . LYS A 1 154 ? 22.355 -7.148 -9.264 1.00 94.44 154 LYS A N 1
ATOM 1182 C CA . LYS A 1 154 ? 23.455 -6.248 -8.879 1.00 94.44 154 LYS A CA 1
ATOM 1183 C C . LYS A 1 154 ? 24.165 -6.671 -7.593 1.00 94.44 154 LYS A C 1
ATOM 1185 O O . LYS A 1 154 ? 25.271 -6.207 -7.350 1.00 94.44 154 LYS A O 1
ATOM 1190 N N . ALA A 1 155 ? 23.486 -7.439 -6.744 1.00 90.12 155 ALA A N 1
ATOM 1191 C CA . ALA A 1 155 ? 24.007 -7.897 -5.460 1.00 90.12 155 ALA A CA 1
ATOM 1192 C C . ALA A 1 155 ? 24.733 -9.251 -5.553 1.00 90.12 155 ALA A C 1
ATOM 1194 O O . ALA A 1 155 ? 25.483 -9.581 -4.637 1.00 90.12 155 ALA A O 1
ATOM 1195 N N . ALA A 1 156 ? 24.463 -10.025 -6.610 1.00 83.75 156 ALA A N 1
ATOM 1196 C CA . ALA A 1 156 ? 25.177 -11.247 -6.978 1.00 83.75 156 ALA A CA 1
ATOM 1197 C C . ALA A 1 156 ? 26.482 -10.919 -7.713 1.00 83.75 156 ALA A C 1
ATOM 1199 O O . ALA A 1 156 ? 27.461 -11.664 -7.493 1.00 83.75 156 ALA A O 1
#

Secondary structure (DSSP, 8-state):
-HHHHT-EEE-SS-EEE-SS-----S-TTGGGHHHHHIIIIIGGGB-SS-B--HHHHHHTTHHHHHHHHHHHHHHHHHTT--GGGSPPHHHHHHHHTT--S--HHHHHHHTT-S----HHHHHHHHHHHTT---HHHHHHHHHHHHHHHHHHHHH-